Protein AF-A0A7S1FNS2-F1 (afdb_monomer_lite)

Structure (mmCIF, N/CA/C/O backbone):
data_AF-A0A7S1FNS2-F1
#
_entry.id   AF-A0A7S1FNS2-F1
#
loop_
_atom_site.group_PDB
_atom_site.id
_atom_site.type_symbol
_atom_site.label_atom_id
_atom_site.label_alt_id
_atom_site.label_comp_id
_atom_site.label_asym_id
_atom_site.label_entity_id
_atom_site.label_seq_id
_atom_site.pdbx_PDB_ins_code
_atom_site.Cartn_x
_atom_site.Cartn_y
_atom_site.Cartn_z
_atom_site.occupancy
_atom_site.B_iso_or_equiv
_atom_site.auth_seq_id
_atom_site.auth_comp_id
_atom_site.auth_asym_id
_atom_site.auth_atom_id
_atom_site.pdbx_PDB_model_num
ATOM 1 N N . ASP A 1 1 ? -1.486 2.091 17.356 1.00 83.44 1 ASP A N 1
ATOM 2 C CA . ASP A 1 1 ? -1.510 3.526 17.688 1.00 83.44 1 ASP A CA 1
ATOM 3 C C . ASP A 1 1 ? -1.729 4.315 16.401 1.00 83.44 1 ASP A C 1
ATOM 5 O O . ASP A 1 1 ? -0.998 4.092 15.438 1.00 83.44 1 ASP A O 1
ATOM 9 N N . ASN A 1 2 ? -2.752 5.172 16.357 1.00 85.38 2 ASN A N 1
ATOM 10 C CA . ASN A 1 2 ? -3.102 5.936 15.156 1.00 85.38 2 ASN A CA 1
ATOM 11 C C . ASN A 1 2 ? -2.041 6.983 14.785 1.00 85.38 2 ASN A C 1
ATOM 13 O O . ASN A 1 2 ? -1.811 7.200 13.601 1.00 85.38 2 ASN A O 1
ATOM 17 N N . LYS A 1 3 ? -1.324 7.559 15.760 1.00 89.00 3 LYS A N 1
ATOM 18 C CA . LYS A 1 3 ? -0.229 8.505 15.494 1.00 89.00 3 LYS A CA 1
ATOM 19 C C . LYS A 1 3 ? 0.968 7.808 14.856 1.00 89.00 3 LYS A C 1
ATOM 21 O O . LYS A 1 3 ? 1.589 8.353 13.949 1.00 89.00 3 LYS A O 1
ATOM 26 N N . ILE A 1 4 ? 1.269 6.582 15.294 1.00 91.50 4 ILE A N 1
ATOM 27 C CA . ILE A 1 4 ? 2.322 5.764 14.670 1.00 91.50 4 ILE A CA 1
ATOM 28 C C . ILE A 1 4 ? 1.951 5.451 13.221 1.00 91.50 4 ILE A C 1
ATOM 30 O O . ILE A 1 4 ? 2.802 5.569 12.341 1.00 91.50 4 ILE A O 1
ATOM 34 N N . LYS A 1 5 ? 0.692 5.086 12.951 1.00 92.94 5 LYS A N 1
ATOM 35 C CA . LYS A 1 5 ? 0.226 4.815 11.585 1.00 92.94 5 LYS A CA 1
ATOM 36 C C . LYS A 1 5 ? 0.307 6.048 10.688 1.00 92.94 5 LYS A C 1
ATOM 38 O O . LYS A 1 5 ? 0.829 5.941 9.583 1.00 92.94 5 LYS A O 1
ATOM 43 N N . GLU A 1 6 ? -0.135 7.204 11.175 1.00 94.25 6 GLU A N 1
ATOM 44 C CA . GLU A 1 6 ? -0.059 8.468 10.438 1.00 94.25 6 GLU A CA 1
ATOM 45 C C . GLU A 1 6 ? 1.391 8.843 10.104 1.00 94.25 6 GLU A C 1
ATOM 47 O O . GLU A 1 6 ? 1.722 9.064 8.938 1.00 94.25 6 GLU A O 1
ATOM 52 N N . GLY A 1 7 ? 2.283 8.825 11.103 1.00 96.38 7 GLY A N 1
ATOM 53 C CA . GLY A 1 7 ? 3.707 9.102 10.904 1.00 96.38 7 GLY A CA 1
ATOM 54 C C . GLY A 1 7 ? 4.382 8.098 9.964 1.00 96.38 7 GLY A C 1
ATOM 55 O O . GLY A 1 7 ? 5.207 8.482 9.132 1.00 96.38 7 GLY A O 1
ATOM 56 N N . SER A 1 8 ? 3.994 6.822 10.036 1.00 96.06 8 SER A N 1
ATOM 57 C CA . SER A 1 8 ? 4.508 5.773 9.147 1.00 96.06 8 SER A CA 1
ATOM 58 C C . SER A 1 8 ? 4.049 5.981 7.704 1.00 96.06 8 SER A C 1
ATOM 60 O O . SER A 1 8 ? 4.872 5.957 6.792 1.00 96.06 8 SER A O 1
ATOM 62 N N . ALA A 1 9 ? 2.755 6.236 7.489 1.00 97.62 9 ALA A N 1
ATOM 63 C CA . ALA A 1 9 ? 2.196 6.506 6.166 1.00 97.62 9 ALA A CA 1
ATOM 64 C C . ALA A 1 9 ? 2.847 7.742 5.529 1.00 97.62 9 ALA A C 1
ATOM 66 O O . ALA A 1 9 ? 3.266 7.690 4.374 1.00 97.62 9 ALA A O 1
ATOM 67 N N . MET A 1 10 ? 3.012 8.818 6.303 1.00 98.19 10 MET A N 1
ATOM 68 C CA . MET A 1 10 ? 3.697 10.034 5.858 1.00 98.19 10 MET A CA 1
ATOM 69 C C . MET A 1 10 ? 5.165 9.766 5.496 1.00 98.19 10 MET A C 1
ATOM 71 O O . MET A 1 10 ? 5.657 10.232 4.471 1.00 98.19 10 MET A O 1
ATOM 75 N N . THR A 1 11 ? 5.870 8.966 6.300 1.00 98.38 11 THR A N 1
ATOM 76 C CA . THR A 1 11 ? 7.267 8.594 6.027 1.00 98.38 11 THR A CA 1
ATOM 77 C C . THR A 1 11 ? 7.390 7.817 4.719 1.00 98.38 11 THR A C 1
ATOM 79 O O . THR A 1 11 ? 8.235 8.143 3.885 1.00 98.38 11 THR A O 1
ATOM 82 N N . PHE A 1 12 ? 6.530 6.821 4.494 1.00 98.31 12 PHE A N 1
ATOM 83 C CA . PHE A 1 12 ? 6.551 6.047 3.253 1.00 98.31 12 PHE A CA 1
ATOM 84 C C . PHE A 1 12 ? 6.120 6.862 2.035 1.00 98.31 12 PHE A C 1
ATOM 86 O O . PHE A 1 12 ? 6.704 6.678 0.970 1.00 98.31 12 PHE A O 1
ATOM 93 N N . LEU A 1 13 ? 5.181 7.800 2.183 1.00 98.44 13 LEU A N 1
ATOM 94 C CA . LEU A 1 13 ? 4.841 8.753 1.126 1.00 98.44 13 LEU A CA 1
ATOM 95 C C . LEU A 1 13 ? 6.057 9.598 0.723 1.00 98.44 13 LEU A C 1
ATOM 97 O O . LEU A 1 13 ? 6.376 9.704 -0.465 1.00 98.44 13 LEU A O 1
ATOM 101 N N . ASN A 1 14 ? 6.769 10.153 1.705 1.00 98.44 14 ASN A N 1
ATOM 102 C CA . ASN A 1 14 ? 7.963 10.961 1.462 1.00 98.44 14 ASN A CA 1
ATOM 103 C C . ASN A 1 14 ? 9.062 10.142 0.776 1.00 98.44 14 ASN A C 1
ATOM 105 O O . ASN A 1 14 ? 9.634 10.587 -0.218 1.00 98.44 14 ASN A O 1
ATOM 109 N N . LEU A 1 15 ? 9.321 8.918 1.246 1.00 98.19 15 LEU A N 1
ATOM 110 C CA . LEU A 1 15 ? 10.311 8.039 0.625 1.00 98.19 15 LEU A CA 1
ATOM 111 C C . LEU A 1 15 ? 9.914 7.660 -0.807 1.00 98.19 15 LEU A C 1
ATOM 113 O O . LEU A 1 15 ? 10.752 7.759 -1.701 1.00 98.19 15 LEU A O 1
ATOM 117 N N . ALA A 1 16 ? 8.655 7.281 -1.043 1.00 97.75 16 ALA A N 1
ATOM 118 C CA . ALA A 1 16 ? 8.153 6.873 -2.358 1.00 97.75 16 ALA A CA 1
ATOM 119 C C . ALA A 1 16 ? 8.067 8.032 -3.367 1.00 97.75 16 ALA A C 1
ATOM 121 O O . ALA A 1 16 ? 8.033 7.800 -4.579 1.00 97.75 16 ALA A O 1
ATOM 122 N N . SER A 1 17 ? 8.060 9.281 -2.892 1.00 97.50 17 SER A N 1
ATOM 123 C CA . SER A 1 17 ? 8.115 10.461 -3.761 1.00 97.50 17 SER A CA 1
ATOM 124 C C . SER A 1 17 ? 9.396 10.485 -4.604 1.00 97.50 17 SER A C 1
ATOM 126 O O . SER A 1 17 ? 9.335 10.858 -5.777 1.00 97.50 17 SER A O 1
ATOM 128 N N . SER A 1 18 ? 10.520 9.986 -4.071 1.00 97.06 18 SER A N 1
ATOM 129 C CA . SER A 1 18 ? 11.739 9.759 -4.857 1.00 97.06 18 SER A CA 1
ATOM 130 C C . SER A 1 18 ? 11.608 8.512 -5.732 1.00 97.06 18 SER A C 1
ATOM 132 O O . SER A 1 18 ? 11.310 7.422 -5.241 1.00 97.06 18 SER A O 1
ATOM 134 N N . PHE A 1 19 ? 11.866 8.658 -7.034 1.00 95.50 19 PHE A N 1
ATOM 135 C CA . PHE A 1 19 ? 11.756 7.558 -7.993 1.00 95.50 19 PHE A CA 1
ATOM 136 C C . PHE A 1 19 ? 12.732 6.409 -7.701 1.00 95.50 19 PHE A C 1
ATOM 138 O O . PHE A 1 19 ? 12.381 5.253 -7.923 1.00 95.50 19 PHE A O 1
ATOM 145 N N . GLU A 1 20 ? 13.906 6.711 -7.141 1.00 96.56 20 GLU A N 1
ATOM 146 C CA . GLU A 1 20 ? 14.958 5.739 -6.805 1.00 96.56 20 GLU A CA 1
ATOM 147 C C . GLU A 1 20 ? 14.532 4.783 -5.684 1.00 96.56 20 GLU A C 1
ATOM 149 O O . GLU A 1 20 ? 14.937 3.623 -5.648 1.00 96.56 20 GLU A O 1
ATOM 154 N N . ASN A 1 21 ? 13.658 5.245 -4.787 1.00 97.50 21 ASN A N 1
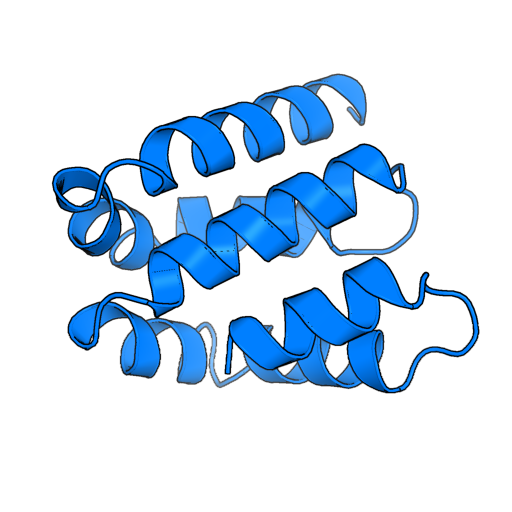ATOM 155 C CA . ASN A 1 21 ? 13.198 4.456 -3.648 1.00 97.50 21 ASN A CA 1
ATOM 156 C C . ASN A 1 21 ? 12.036 3.523 -4.004 1.00 97.50 21 ASN A C 1
ATOM 158 O O . ASN A 1 21 ? 11.816 2.528 -3.311 1.00 97.50 21 ASN A O 1
ATOM 162 N N . ARG A 1 22 ? 11.269 3.825 -5.060 1.00 96.50 22 ARG A N 1
ATOM 163 C CA . ARG A 1 22 ? 10.045 3.081 -5.404 1.00 96.50 22 ARG A CA 1
ATOM 164 C C . ARG A 1 22 ? 10.317 1.587 -5.602 1.00 96.50 22 ARG A C 1
ATOM 166 O O . ARG A 1 22 ? 9.629 0.813 -4.934 1.00 96.50 22 ARG A O 1
ATOM 173 N N . PRO A 1 23 ? 11.298 1.143 -6.421 1.00 95.81 23 PRO A N 1
ATOM 174 C CA . PRO A 1 23 ? 11.546 -0.288 -6.633 1.00 95.81 23 PRO A CA 1
ATOM 175 C C . PRO A 1 23 ? 11.880 -1.024 -5.330 1.00 95.81 23 PRO A C 1
ATOM 177 O O . PRO A 1 23 ? 11.418 -2.140 -5.095 1.00 95.81 23 PRO A O 1
ATOM 180 N N . ILE A 1 24 ? 12.634 -0.369 -4.440 1.00 96.44 24 ILE A N 1
ATOM 181 C CA . ILE A 1 24 ? 13.037 -0.925 -3.143 1.00 96.44 24 ILE A CA 1
ATOM 182 C C . ILE A 1 24 ? 11.816 -1.088 -2.234 1.00 96.44 24 ILE A C 1
ATOM 184 O O . ILE A 1 24 ? 11.614 -2.154 -1.651 1.00 96.44 24 ILE A O 1
ATOM 188 N N . LEU A 1 25 ? 10.978 -0.053 -2.131 1.00 97.12 25 LEU A N 1
ATOM 189 C CA . LEU A 1 25 ? 9.792 -0.057 -1.273 1.00 97.12 25 LEU A CA 1
ATOM 190 C C . LEU A 1 25 ? 8.743 -1.075 -1.731 1.00 97.12 25 LEU A C 1
ATOM 192 O O . LEU A 1 25 ? 8.198 -1.796 -0.900 1.00 97.12 25 LEU A O 1
ATOM 196 N N . GLY A 1 26 ? 8.482 -1.183 -3.035 1.00 94.38 26 GLY A N 1
ATOM 197 C CA . GLY A 1 26 ? 7.519 -2.158 -3.559 1.00 94.38 26 GLY A CA 1
ATOM 198 C C . GLY A 1 26 ? 7.994 -3.609 -3.468 1.00 94.38 26 GLY A C 1
ATOM 199 O O . GLY A 1 26 ? 7.174 -4.524 -3.463 1.00 94.38 26 GLY A O 1
ATOM 200 N N . ASN A 1 27 ? 9.302 -3.838 -3.321 1.00 94.12 27 ASN A N 1
ATOM 201 C CA . ASN A 1 27 ? 9.853 -5.164 -3.039 1.00 94.12 27 ASN A CA 1
ATOM 202 C C . ASN A 1 27 ? 9.725 -5.576 -1.560 1.00 94.12 27 ASN A C 1
ATOM 204 O O . ASN A 1 27 ? 10.026 -6.715 -1.203 1.00 94.12 27 ASN A O 1
ATOM 208 N N . ARG A 1 28 ? 9.297 -4.659 -0.684 1.00 95.88 28 ARG A N 1
ATOM 209 C CA . A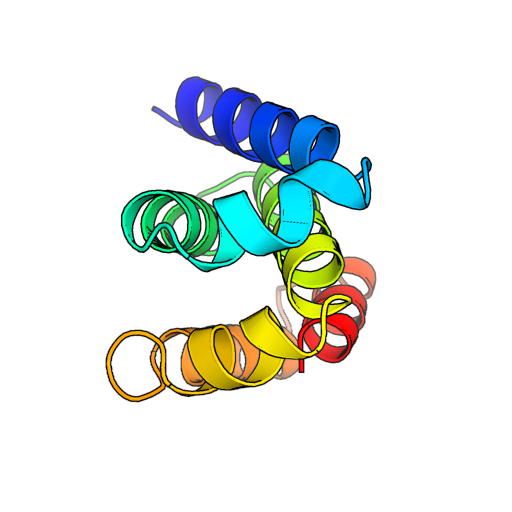RG A 1 28 ? 9.166 -4.894 0.753 1.00 95.88 28 ARG A CA 1
ATOM 210 C C . ARG A 1 28 ? 7.725 -5.191 1.147 1.00 95.88 28 ARG A C 1
ATOM 212 O O . ARG A 1 28 ? 6.906 -4.295 1.339 1.00 95.88 28 ARG A O 1
ATOM 219 N N . ASN A 1 29 ? 7.435 -6.475 1.349 1.00 95.12 29 ASN A N 1
ATOM 220 C CA . ASN A 1 29 ? 6.107 -6.947 1.756 1.00 95.12 29 ASN A CA 1
ATOM 221 C C . ASN A 1 29 ? 5.602 -6.332 3.068 1.00 95.12 29 ASN A C 1
ATOM 223 O O . ASN A 1 29 ? 4.392 -6.217 3.268 1.00 95.12 29 ASN A O 1
ATOM 227 N N . ASP A 1 30 ? 6.512 -5.970 3.967 1.00 96.50 30 ASP A N 1
ATOM 228 C CA . ASP A 1 30 ? 6.202 -5.343 5.245 1.00 96.50 30 ASP A CA 1
ATOM 229 C C . ASP A 1 30 ? 5.838 -3.860 5.093 1.00 96.50 30 ASP A C 1
ATOM 231 O O . ASP A 1 30 ? 4.911 -3.403 5.756 1.00 96.50 30 ASP A O 1
ATOM 235 N N . VAL A 1 31 ? 6.462 -3.137 4.154 1.00 97.12 31 VAL A N 1
ATOM 236 C CA . VAL A 1 31 ? 6.044 -1.773 3.782 1.00 97.12 31 VAL A CA 1
ATOM 237 C C . VAL A 1 31 ? 4.618 -1.798 3.240 1.00 97.12 31 VAL A C 1
ATOM 239 O O . VAL A 1 31 ? 3.754 -1.076 3.737 1.00 97.12 31 VAL A O 1
ATOM 242 N N . VAL A 1 32 ? 4.341 -2.687 2.281 1.00 96.62 32 VAL A N 1
ATOM 243 C CA . VAL A 1 32 ? 2.992 -2.848 1.714 1.00 96.62 32 VAL A CA 1
ATOM 244 C C . VAL A 1 32 ? 1.987 -3.257 2.796 1.00 96.62 32 VAL A C 1
ATOM 246 O O . VAL A 1 32 ? 0.882 -2.724 2.831 1.00 96.62 32 VAL A O 1
ATOM 249 N N . CYS A 1 33 ? 2.380 -4.123 3.738 1.00 96.31 33 CYS A N 1
ATOM 250 C CA . CYS A 1 33 ? 1.534 -4.520 4.867 1.00 96.31 33 CYS A CA 1
ATOM 251 C C . CYS A 1 33 ? 1.154 -3.332 5.759 1.00 96.31 33 CYS A C 1
ATOM 253 O O . CYS A 1 33 ? -0.005 -3.204 6.158 1.00 96.31 33 CYS A O 1
ATOM 255 N N . VAL A 1 34 ? 2.118 -2.470 6.095 1.00 96.31 34 VAL A N 1
ATOM 256 C CA . VAL A 1 34 ? 1.864 -1.285 6.924 1.00 96.31 34 VAL A CA 1
ATOM 257 C C . VAL A 1 34 ? 0.916 -0.338 6.198 1.00 96.31 34 VAL A C 1
ATOM 259 O O . VAL A 1 34 ? -0.086 0.068 6.785 1.00 96.31 34 VAL A O 1
ATOM 262 N N . LEU A 1 35 ? 1.174 -0.051 4.919 1.00 97.31 35 LEU A N 1
ATOM 263 C CA . LEU A 1 35 ? 0.319 0.813 4.102 1.00 97.31 35 LEU A CA 1
ATOM 264 C C . LEU A 1 35 ? -1.107 0.258 3.990 1.00 97.31 35 LEU A C 1
ATOM 266 O O . LEU A 1 35 ? -2.064 1.003 4.181 1.00 97.31 35 LEU A O 1
ATOM 270 N N . LEU A 1 36 ? -1.266 -1.053 3.799 1.00 96.31 36 LEU A N 1
ATOM 271 C CA . LEU A 1 36 ? -2.577 -1.704 3.777 1.00 96.31 36 LEU A CA 1
ATOM 272 C C . LEU A 1 36 ? -3.312 -1.560 5.120 1.00 96.31 36 LEU A C 1
ATOM 274 O O . LEU A 1 36 ? -4.494 -1.230 5.155 1.00 96.31 36 LEU A O 1
ATOM 278 N N . SER A 1 37 ? -2.607 -1.716 6.244 1.00 95.38 37 SER A N 1
ATOM 279 C CA . SER A 1 37 ? -3.185 -1.531 7.587 1.00 95.38 37 SER A CA 1
ATOM 280 C C . SER A 1 37 ? -3.608 -0.083 7.892 1.00 95.38 37 SER A C 1
ATOM 282 O O . SER A 1 37 ? -4.432 0.160 8.787 1.00 95.38 37 SER A O 1
ATOM 284 N N . CYS A 1 38 ? -3.035 0.885 7.168 1.00 96.69 38 CYS A N 1
ATOM 285 C CA . CYS A 1 38 ? -3.404 2.298 7.224 1.00 96.69 38 CYS A CA 1
ATOM 286 C C . CYS A 1 38 ? -4.678 2.599 6.419 1.00 96.69 38 CYS A C 1
ATOM 288 O O . CYS A 1 38 ? -5.378 3.552 6.750 1.00 96.69 38 CYS A O 1
ATOM 290 N N . LEU A 1 39 ? -5.021 1.769 5.428 1.0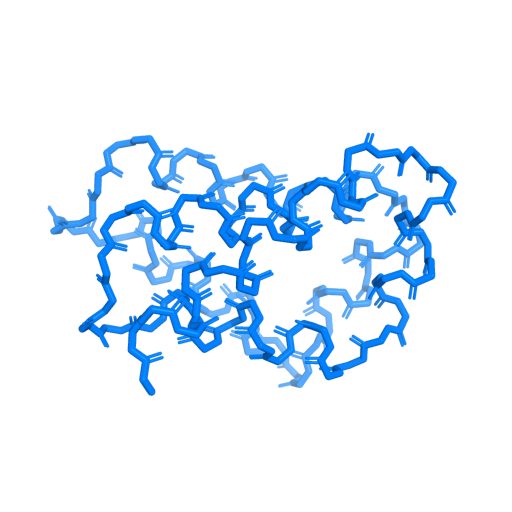0 94.94 39 LEU A N 1
ATOM 291 C CA . LEU A 1 39 ? -6.250 1.892 4.634 1.00 94.94 39 LEU A CA 1
ATOM 292 C C . LEU A 1 39 ? -7.485 1.265 5.298 1.00 94.94 39 LEU A C 1
ATOM 294 O O . LEU A 1 39 ? -8.612 1.583 4.934 1.00 94.94 39 LEU A O 1
ATOM 298 N N . GLN A 1 40 ? -7.289 0.387 6.281 1.00 87.44 40 GLN A N 1
ATOM 299 C CA . GLN A 1 40 ? -8.382 -0.262 7.007 1.00 87.44 40 GLN A CA 1
ATOM 300 C C . GLN A 1 40 ? -9.183 0.725 7.880 1.00 87.44 40 GLN A C 1
ATOM 302 O O . GLN A 1 40 ? -8.718 1.816 8.225 1.00 87.44 40 GLN A O 1
ATOM 307 N N . GLY A 1 41 ? -10.404 0.328 8.253 1.00 77.62 41 GLY A N 1
ATOM 308 C CA . GLY A 1 41 ? -11.325 1.148 9.044 1.00 77.62 41 GLY A CA 1
ATOM 309 C C . GLY A 1 41 ? -10.752 1.606 10.394 1.00 77.62 41 GLY A C 1
ATOM 310 O O . GLY A 1 41 ? -9.981 0.895 11.037 1.00 77.62 41 GLY A O 1
ATOM 311 N N . GLY A 1 42 ? -11.146 2.809 10.826 1.00 81.44 42 GLY A N 1
ATOM 312 C CA . GLY A 1 42 ? -10.765 3.393 12.121 1.00 81.44 42 GLY A CA 1
ATOM 313 C C . GLY A 1 42 ? -9.530 4.306 12.113 1.00 81.44 42 GLY A C 1
ATOM 314 O O . GLY A 1 42 ? -9.217 4.899 13.147 1.00 81.44 42 GLY A O 1
ATOM 315 N N . ASN A 1 43 ? -8.844 4.458 10.974 1.00 91.94 43 ASN A N 1
ATOM 316 C CA . ASN A 1 43 ? -7.772 5.448 10.809 1.00 91.94 43 ASN A CA 1
ATOM 317 C C . ASN A 1 43 ? -8.326 6.798 10.318 1.00 91.94 43 ASN A C 1
ATOM 319 O O . ASN A 1 43 ? -9.390 6.849 9.699 1.00 91.94 43 ASN A O 1
ATOM 323 N N . SER A 1 44 ? -7.589 7.884 10.577 1.00 92.75 44 SER A N 1
ATOM 324 C CA . SER A 1 44 ? -7.933 9.216 10.069 1.00 92.75 44 SER A CA 1
ATOM 325 C C . SER A 1 44 ? -7.866 9.276 8.543 1.00 92.75 44 SER A C 1
ATOM 327 O O . SER A 1 44 ? -7.092 8.545 7.920 1.00 92.75 44 SER A O 1
ATOM 329 N N . GLU A 1 45 ? -8.609 10.214 7.956 1.00 92.44 45 GLU A N 1
ATOM 330 C CA . GLU A 1 45 ? -8.545 10.496 6.518 1.00 92.44 45 GLU A CA 1
ATOM 331 C C . GLU A 1 45 ? -7.107 10.799 6.070 1.00 92.44 45 GLU A C 1
ATOM 333 O O . GLU A 1 45 ? -6.623 10.208 5.111 1.00 92.44 45 GLU A O 1
ATOM 338 N N . SER A 1 46 ? -6.371 11.615 6.839 1.00 93.50 46 SER A N 1
ATOM 339 C CA . SER A 1 46 ? -4.959 11.935 6.570 1.00 93.50 46 SER A CA 1
ATOM 340 C C . SER A 1 46 ? -4.073 10.689 6.478 1.00 93.50 46 SER A C 1
ATOM 342 O O . SER A 1 46 ? -3.216 10.587 5.601 1.00 93.50 46 SER A O 1
ATOM 344 N N . THR A 1 47 ? -4.293 9.711 7.360 1.00 96.69 47 THR A N 1
ATOM 345 C CA . THR A 1 47 ? -3.537 8.454 7.369 1.00 96.69 47 THR A CA 1
ATOM 346 C C . THR A 1 47 ? -3.826 7.638 6.114 1.00 96.69 47 THR A C 1
ATOM 348 O O . THR A 1 47 ? -2.892 7.119 5.497 1.00 96.69 47 THR A O 1
ATOM 351 N N . LYS A 1 48 ? -5.101 7.542 5.720 1.00 96.81 48 LYS A N 1
ATOM 352 C CA . LYS A 1 48 ? -5.509 6.818 4.513 1.00 96.81 48 LYS A CA 1
ATOM 353 C C . LYS A 1 48 ? -4.981 7.496 3.251 1.00 96.81 48 LYS A C 1
ATOM 355 O O . LYS A 1 48 ? -4.406 6.813 2.408 1.00 96.81 48 LYS A O 1
ATOM 360 N N . GLU A 1 49 ? -5.101 8.821 3.149 1.00 95.75 49 GLU A N 1
ATOM 361 C CA . GLU A 1 49 ? -4.602 9.599 2.008 1.00 95.75 49 GLU A CA 1
ATOM 362 C C . GLU A 1 49 ? -3.085 9.450 1.839 1.00 95.75 49 GLU A C 1
ATOM 364 O O . GLU A 1 49 ? -2.593 9.190 0.740 1.00 95.75 49 GLU A O 1
ATOM 369 N N . ASN A 1 50 ? -2.325 9.544 2.932 1.00 97.38 50 ASN A N 1
ATOM 370 C CA . ASN A 1 50 ? -0.880 9.340 2.873 1.00 97.38 50 ASN A CA 1
ATOM 371 C C . ASN A 1 50 ? -0.532 7.917 2.423 1.00 97.38 50 ASN A C 1
ATOM 373 O O . ASN A 1 50 ? 0.364 7.726 1.598 1.00 97.38 50 ASN A O 1
ATOM 377 N N . ALA A 1 51 ? -1.255 6.918 2.931 1.00 98.06 51 ALA A N 1
ATOM 378 C CA . ALA A 1 51 ? -1.005 5.527 2.591 1.00 98.06 51 ALA A CA 1
ATOM 379 C C . ALA A 1 51 ? -1.325 5.216 1.122 1.00 98.06 51 ALA A C 1
ATOM 381 O O . ALA A 1 51 ? -0.517 4.577 0.445 1.00 98.06 51 ALA A O 1
ATOM 382 N N . ILE A 1 52 ? -2.463 5.693 0.610 1.00 98.00 52 ILE A N 1
ATOM 383 C CA . ILE A 1 52 ? -2.865 5.437 -0.776 1.00 98.00 52 ILE A CA 1
ATOM 384 C C . ILE A 1 52 ? -1.941 6.146 -1.768 1.00 98.00 52 ILE A C 1
ATOM 386 O O . ILE A 1 52 ? -1.538 5.549 -2.763 1.00 98.00 52 ILE A O 1
ATOM 390 N N . ARG A 1 53 ? -1.507 7.376 -1.464 1.00 97.75 53 ARG A N 1
ATOM 391 C CA . ARG A 1 53 ? -0.553 8.111 -2.305 1.00 97.75 53 ARG A CA 1
ATOM 392 C C . ARG A 1 53 ? 0.827 7.469 -2.290 1.00 97.75 53 ARG A C 1
ATOM 394 O O . ARG A 1 53 ? 1.485 7.417 -3.325 1.00 97.75 53 ARG A O 1
ATOM 401 N N . ALA A 1 54 ? 1.260 6.928 -1.149 1.00 98.06 54 ALA A N 1
ATOM 402 C CA . ALA A 1 54 ? 2.489 6.146 -1.083 1.00 98.06 54 ALA A CA 1
ATOM 403 C C . ALA A 1 54 ? 2.398 4.903 -1.981 1.00 98.06 54 ALA A C 1
ATOM 405 O O . ALA A 1 54 ? 3.315 4.650 -2.760 1.00 98.06 54 ALA A O 1
ATOM 406 N N . LEU A 1 55 ? 1.281 4.166 -1.931 1.00 98.06 55 LEU A N 1
ATOM 407 C CA . LEU A 1 55 ? 1.037 3.016 -2.808 1.00 98.06 55 LEU A CA 1
ATOM 408 C C . LEU A 1 55 ? 1.003 3.411 -4.289 1.00 98.06 55 LEU A C 1
ATOM 410 O O . LEU A 1 55 ? 1.609 2.711 -5.094 1.00 98.06 55 LEU A O 1
ATOM 414 N N . GLY A 1 56 ? 0.382 4.540 -4.642 1.00 97.62 56 GLY A N 1
ATOM 415 C CA . GLY A 1 56 ? 0.362 5.060 -6.015 1.00 97.62 56 GLY A CA 1
ATOM 416 C C . GLY A 1 56 ? 1.754 5.451 -6.518 1.00 97.62 56 GLY A C 1
ATOM 417 O O . GLY A 1 56 ? 2.153 5.119 -7.632 1.00 97.62 56 GLY A O 1
ATOM 418 N N . ASN A 1 57 ? 2.569 6.073 -5.666 1.00 97.50 57 ASN A N 1
ATOM 419 C CA . ASN A 1 57 ? 3.965 6.344 -5.997 1.00 97.50 57 ASN A CA 1
ATOM 420 C C . ASN A 1 57 ? 4.766 5.048 -6.182 1.00 97.50 57 ASN A C 1
ATOM 422 O O . ASN A 1 57 ? 5.570 4.950 -7.106 1.00 97.50 57 ASN A O 1
ATOM 426 N N . ILE A 1 58 ? 4.554 4.041 -5.332 1.00 97.38 58 ILE A N 1
ATOM 427 C CA . ILE A 1 58 ? 5.215 2.738 -5.463 1.00 97.38 58 ILE A CA 1
ATOM 428 C C . ILE A 1 58 ? 4.773 2.042 -6.762 1.00 97.38 58 ILE A C 1
ATOM 430 O O . ILE A 1 58 ? 5.636 1.510 -7.464 1.00 97.38 58 ILE A O 1
ATOM 434 N N . SER A 1 59 ? 3.480 2.072 -7.111 1.00 97.19 59 SER A N 1
ATOM 435 C CA . SER A 1 59 ? 2.918 1.431 -8.313 1.00 97.19 59 SER A CA 1
ATOM 436 C C . SER A 1 59 ? 3.311 2.121 -9.620 1.00 97.19 59 SER A C 1
ATOM 438 O O . SER A 1 59 ? 3.343 1.469 -10.664 1.00 97.19 59 SER A O 1
ATOM 440 N N . ALA A 1 60 ? 3.694 3.402 -9.571 1.00 95.25 60 ALA A N 1
ATOM 441 C CA . ALA A 1 60 ? 4.218 4.137 -10.723 1.00 95.25 60 ALA A CA 1
ATOM 442 C C . ALA A 1 60 ? 5.514 3.526 -11.299 1.00 95.25 60 ALA A C 1
ATOM 444 O O . ALA A 1 60 ? 5.904 3.847 -12.421 1.00 95.25 60 ALA A O 1
ATOM 445 N N . CYS A 1 61 ? 6.195 2.648 -10.554 1.00 93.31 61 CYS A N 1
ATOM 446 C CA . CYS A 1 61 ? 7.270 1.813 -11.079 1.00 93.31 61 CYS A CA 1
ATOM 447 C C . CYS A 1 61 ? 6.701 0.510 -11.670 1.00 93.31 61 CYS A C 1
ATOM 449 O O . CYS A 1 61 ? 6.039 -0.260 -10.971 1.00 93.31 61 CYS A O 1
ATOM 451 N N . ALA A 1 62 ? 7.023 0.222 -12.936 1.00 90.56 62 ALA A N 1
ATOM 452 C CA . ALA A 1 62 ? 6.515 -0.953 -13.652 1.00 90.56 62 ALA A CA 1
ATOM 453 C C . ALA A 1 62 ? 6.794 -2.286 -12.928 1.00 90.56 62 ALA A C 1
ATOM 455 O O . ALA A 1 62 ? 5.927 -3.158 -12.887 1.00 90.56 62 ALA A O 1
ATOM 456 N N . GLU A 1 63 ? 7.965 -2.428 -12.300 1.00 91.25 63 GLU A N 1
ATOM 457 C CA . GLU A 1 63 ? 8.346 -3.635 -11.549 1.00 91.25 63 GLU A CA 1
ATOM 458 C C . GLU A 1 63 ? 7.462 -3.883 -10.322 1.00 91.25 63 GLU A C 1
ATOM 460 O O . GLU A 1 63 ? 7.220 -5.028 -9.934 1.00 91.25 63 GLU A O 1
ATOM 465 N N . ASN A 1 64 ? 6.972 -2.813 -9.700 1.00 95.44 64 ASN A N 1
ATOM 466 C CA . ASN A 1 64 ? 6.132 -2.903 -8.515 1.00 95.44 64 ASN A CA 1
ATOM 467 C C . ASN A 1 64 ? 4.673 -3.142 -8.858 1.00 95.44 64 ASN A C 1
ATOM 469 O O . ASN A 1 64 ? 3.964 -3.737 -8.052 1.00 95.44 64 ASN A O 1
ATOM 473 N N . LYS A 1 65 ? 4.223 -2.706 -10.036 1.00 92.38 65 LYS A N 1
ATOM 474 C CA . LYS A 1 65 ? 2.821 -2.812 -10.437 1.00 92.38 65 LYS A CA 1
ATOM 475 C C . LYS A 1 65 ? 2.320 -4.259 -10.375 1.00 92.38 65 LYS A C 1
A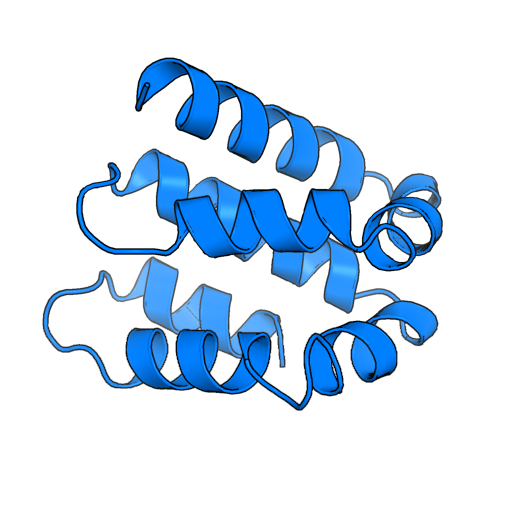TOM 477 O O . LYS A 1 65 ? 1.312 -4.535 -9.732 1.00 92.38 65 LYS A O 1
ATOM 482 N N . LEU A 1 66 ? 3.085 -5.203 -10.931 1.00 90.88 66 LEU A N 1
ATOM 483 C CA . LEU A 1 66 ? 2.760 -6.636 -10.860 1.00 90.88 66 LEU A CA 1
ATOM 484 C C . LEU A 1 66 ? 2.890 -7.210 -9.441 1.00 90.88 66 LEU A C 1
ATOM 486 O O . LEU A 1 66 ? 2.080 -8.042 -9.034 1.00 90.88 66 LEU A O 1
ATOM 490 N N . LYS A 1 67 ? 3.883 -6.763 -8.663 1.00 93.44 67 LYS A N 1
ATOM 491 C CA . LYS A 1 67 ? 4.076 -7.225 -7.277 1.00 93.44 67 LYS A CA 1
ATOM 492 C C . LYS A 1 67 ? 2.914 -6.814 -6.380 1.00 93.44 67 LYS A C 1
ATOM 494 O O . LYS A 1 67 ? 2.413 -7.636 -5.621 1.00 93.44 67 LYS A O 1
ATOM 499 N N . LEU A 1 68 ? 2.478 -5.562 -6.492 1.00 95.19 68 LEU A N 1
ATOM 500 C CA . LEU A 1 68 ? 1.329 -5.022 -5.774 1.00 95.19 68 LEU A CA 1
ATOM 501 C C . LEU A 1 68 ? 0.038 -5.725 -6.200 1.00 95.19 68 LEU A C 1
ATOM 503 O O . LEU A 1 68 ? -0.744 -6.116 -5.338 1.00 95.19 68 LEU A O 1
ATOM 507 N N . PHE A 1 69 ? -0.143 -5.980 -7.499 1.00 94.06 69 PHE A N 1
ATOM 508 C CA . PHE A 1 69 ? -1.296 -6.726 -8.008 1.00 94.06 69 PHE A CA 1
ATOM 509 C C . PHE A 1 69 ? -1.396 -8.140 -7.408 1.00 94.06 69 PHE A C 1
ATOM 511 O O . PHE A 1 69 ? -2.470 -8.579 -7.008 1.00 94.06 69 PHE A O 1
ATOM 518 N N . HIS A 1 70 ? -0.271 -8.849 -7.286 1.00 94.00 70 HIS A N 1
ATOM 519 C CA . HIS A 1 70 ? -0.231 -10.197 -6.707 1.00 94.00 70 HIS A CA 1
ATOM 520 C C . HIS A 1 70 ? -0.026 -10.227 -5.186 1.00 94.00 70 HIS A C 1
ATOM 522 O O . HIS A 1 70 ? 0.042 -11.318 -4.602 1.00 94.00 70 HIS A O 1
ATOM 528 N N . TYR A 1 71 ? 0.067 -9.067 -4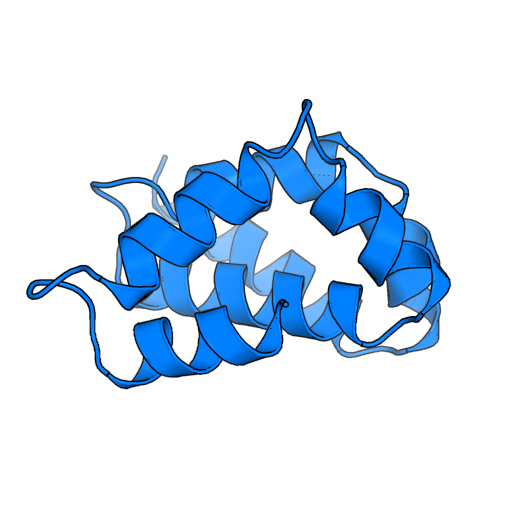.525 1.00 95.94 71 TYR A N 1
ATOM 529 C CA . TYR A 1 71 ? 0.347 -8.985 -3.096 1.00 95.94 71 TYR A CA 1
ATOM 530 C C . TYR A 1 71 ? -0.676 -9.803 -2.309 1.00 95.94 71 TYR A C 1
ATOM 532 O O . TYR A 1 71 ? -1.880 -9.576 -2.416 1.00 95.94 71 TYR A O 1
ATOM 540 N N . ARG A 1 72 ? -0.183 -10.795 -1.554 1.00 95.19 72 ARG A N 1
ATOM 541 C CA . ARG A 1 72 ? -0.997 -11.733 -0.763 1.00 95.19 72 ARG A CA 1
ATOM 542 C C . ARG A 1 72 ? -2.209 -12.281 -1.527 1.00 95.19 72 ARG A C 1
ATOM 544 O O . ARG A 1 72 ? -3.320 -12.311 -1.013 1.00 95.19 72 ARG A O 1
ATOM 551 N N . LYS A 1 73 ? -1.975 -12.751 -2.757 1.00 94.38 73 LYS A N 1
ATOM 552 C CA . LYS A 1 73 ? -3.012 -13.313 -3.641 1.00 94.38 73 LYS A CA 1
ATOM 553 C C . LYS A 1 73 ? -4.112 -12.307 -4.023 1.00 94.38 73 LYS A C 1
ATOM 555 O O . LYS A 1 73 ? -5.234 -12.723 -4.276 1.00 94.38 73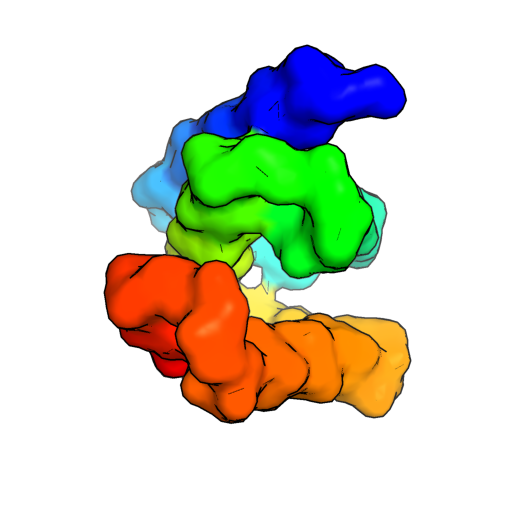 LYS A O 1
ATOM 560 N N . GLY A 1 74 ? -3.777 -11.018 -4.102 1.00 94.06 74 GLY A N 1
ATOM 561 C CA . GLY A 1 74 ? -4.698 -9.965 -4.540 1.00 94.06 74 GLY A CA 1
ATOM 562 C C . GLY A 1 74 ? -5.345 -9.164 -3.410 1.00 94.06 74 GLY A C 1
ATOM 563 O O . GLY A 1 74 ? -6.142 -8.283 -3.705 1.00 94.06 74 GLY A O 1
ATOM 564 N N . GLU A 1 75 ? -4.963 -9.382 -2.144 1.00 95.81 75 GLU A N 1
ATOM 565 C CA . GLU A 1 75 ? -5.537 -8.669 -0.986 1.00 95.81 75 GLU A CA 1
ATOM 566 C C . GLU A 1 75 ? -5.492 -7.141 -1.160 1.00 95.81 75 GLU A C 1
ATOM 568 O O . GLU A 1 75 ? -6.439 -6.436 -0.816 1.00 95.81 75 GLU A O 1
ATOM 573 N N . LEU A 1 76 ? -4.401 -6.612 -1.728 1.00 95.50 76 LEU A N 1
ATOM 574 C CA . LEU A 1 76 ? -4.300 -5.178 -1.996 1.00 95.50 76 LEU A CA 1
ATOM 575 C C . LEU A 1 76 ? -5.355 -4.718 -3.011 1.00 95.50 76 LEU A C 1
ATOM 577 O O . LEU A 1 76 ? -5.984 -3.686 -2.802 1.00 95.50 76 LEU A O 1
ATOM 581 N N . VAL A 1 77 ? -5.568 -5.479 -4.085 1.00 95.56 77 VAL A N 1
ATOM 582 C CA . VAL A 1 77 ? -6.564 -5.158 -5.116 1.00 95.56 77 VAL A CA 1
ATOM 583 C C . VAL A 1 77 ? -7.970 -5.170 -4.518 1.00 95.56 77 VAL A C 1
ATOM 585 O O . VAL A 1 77 ? -8.738 -4.243 -4.771 1.00 95.56 77 VAL A O 1
ATOM 588 N N . ASP A 1 78 ? -8.279 -6.142 -3.660 1.00 95.56 78 ASP A N 1
ATOM 589 C CA . ASP A 1 78 ? -9.572 -6.227 -2.975 1.00 95.56 78 ASP A CA 1
ATOM 590 C C . ASP A 1 78 ? -9.829 -5.000 -2.086 1.00 95.56 78 ASP A C 1
ATOM 592 O O . ASP A 1 78 ? -10.917 -4.418 -2.116 1.00 95.56 78 ASP A O 1
ATOM 596 N N . VAL A 1 79 ? -8.816 -4.545 -1.338 1.00 95.50 79 VAL A N 1
ATOM 597 C CA . VAL A 1 79 ? -8.923 -3.329 -0.514 1.00 95.50 79 VAL A CA 1
ATOM 598 C C . VAL A 1 79 ? -9.105 -2.080 -1.378 1.00 95.50 79 VAL A C 1
ATOM 600 O O . VAL A 1 79 ? -9.946 -1.240 -1.059 1.00 95.50 79 VAL A O 1
ATOM 603 N N . LEU A 1 80 ? -8.370 -1.956 -2.487 1.00 95.44 80 LEU A N 1
ATOM 604 C CA . LEU A 1 80 ? -8.522 -0.831 -3.417 1.00 95.44 80 LEU A CA 1
ATOM 605 C C . LEU A 1 80 ? -9.934 -0.793 -4.018 1.00 95.44 80 LEU A C 1
ATOM 607 O O . LEU A 1 80 ? -10.561 0.266 -4.036 1.00 95.44 80 LEU A O 1
ATOM 611 N N . LEU A 1 81 ? -10.467 -1.943 -4.442 1.00 95.44 81 LEU A N 1
ATOM 612 C CA . LEU A 1 81 ? -11.841 -2.075 -4.939 1.00 95.44 81 LEU A CA 1
ATOM 613 C C . LEU A 1 81 ? -12.865 -1.689 -3.869 1.00 95.44 81 LEU A C 1
ATOM 615 O O . LEU A 1 81 ? -13.782 -0.915 -4.149 1.00 95.44 81 LEU A O 1
ATOM 619 N N . SER A 1 82 ? -12.673 -2.145 -2.630 1.00 94.50 82 SER A N 1
ATOM 620 C CA . SER A 1 82 ? -13.537 -1.773 -1.508 1.00 94.50 82 SER A CA 1
ATOM 621 C C . SER A 1 82 ? -13.547 -0.265 -1.253 1.00 94.50 82 SER A C 1
ATOM 623 O O . SER A 1 82 ? -14.610 0.283 -0.975 1.00 94.50 82 SER A O 1
ATOM 625 N N . ILE A 1 83 ? -12.398 0.414 -1.345 1.00 94.25 83 ILE A N 1
ATOM 626 C CA . ILE A 1 83 ? -12.320 1.874 -1.187 1.00 94.25 83 ILE A CA 1
ATOM 627 C C . ILE A 1 83 ? -13.063 2.560 -2.332 1.00 94.25 83 ILE A C 1
ATOM 629 O O . ILE A 1 83 ? -13.900 3.420 -2.082 1.00 94.25 83 ILE A O 1
ATOM 633 N N . MET A 1 84 ? -12.808 2.160 -3.582 1.00 93.88 84 MET A N 1
ATOM 634 C CA . MET A 1 84 ? -13.436 2.760 -4.767 1.00 93.88 84 MET A CA 1
ATOM 635 C C . MET A 1 84 ? -14.966 2.657 -4.751 1.00 93.88 84 MET A C 1
ATOM 637 O O . MET A 1 84 ? -15.651 3.598 -5.171 1.00 93.88 84 MET A O 1
ATOM 641 N N . CYS A 1 85 ? -15.493 1.535 -4.262 1.00 92.69 85 CYS A N 1
ATOM 642 C CA . CYS A 1 85 ? -16.925 1.273 -4.148 1.00 92.69 85 CYS A CA 1
ATOM 643 C C . CYS A 1 85 ? -17.552 1.806 -2.852 1.00 92.69 85 CYS A C 1
ATOM 645 O O . CYS A 1 85 ? -18.772 1.755 -2.721 1.00 92.69 85 CYS A O 1
ATOM 647 N N . SER A 1 86 ? -16.762 2.316 -1.906 1.00 90.81 86 SER A N 1
ATOM 648 C CA . SER A 1 86 ? -17.294 2.830 -0.647 1.00 90.81 86 SER A CA 1
ATOM 649 C C . SER A 1 86 ? -17.997 4.175 -0.834 1.00 90.81 86 SER A C 1
ATOM 651 O O . SER A 1 86 ? -17.461 5.104 -1.441 1.00 90.81 86 SER A O 1
ATOM 653 N N . GLU A 1 87 ? -19.193 4.293 -0.260 1.00 89.62 87 GLU A N 1
ATOM 654 C CA . GLU A 1 87 ? -19.953 5.547 -0.191 1.00 89.62 87 GLU A CA 1
ATOM 655 C C . GLU A 1 87 ? -19.483 6.456 0.953 1.00 89.62 87 GLU A C 1
ATOM 657 O O . GLU A 1 87 ? -19.793 7.645 0.965 1.00 89.62 87 GLU A O 1
ATOM 662 N N . THR A 1 88 ? -18.727 5.911 1.911 1.00 89.44 88 THR A N 1
ATOM 663 C CA . THR A 1 88 ? -18.278 6.640 3.106 1.00 89.44 88 THR A CA 1
ATOM 664 C C . THR A 1 88 ? -16.882 7.235 2.960 1.00 89.44 88 THR A C 1
ATOM 666 O O . THR A 1 88 ? -16.511 8.098 3.750 1.00 89.44 88 THR A O 1
ATOM 669 N N . GLU A 1 89 ? -16.088 6.756 2.000 1.00 91.56 89 GLU A N 1
ATOM 670 C CA . GLU A 1 89 ? -14.742 7.275 1.741 1.00 91.56 89 GLU A CA 1
ATOM 671 C C . GLU A 1 89 ? -14.793 8.538 0.872 1.00 91.56 89 GLU A C 1
ATOM 673 O O . GLU A 1 89 ? -15.677 8.714 0.026 1.00 91.56 89 GLU A O 1
ATOM 678 N N . SER A 1 90 ? -13.812 9.422 1.049 1.00 91.81 90 SER A N 1
ATOM 679 C CA . SER A 1 90 ? -13.750 10.670 0.295 1.00 91.81 90 SER A CA 1
ATOM 680 C C . SER A 1 90 ? -13.556 10.440 -1.209 1.00 91.81 90 SER A C 1
ATOM 682 O O . SER A 1 90 ? -12.977 9.454 -1.670 1.00 91.81 90 SER A O 1
ATOM 684 N N . THR A 1 91 ? -14.008 11.403 -2.017 1.00 92.44 91 THR A N 1
ATOM 685 C CA . THR A 1 91 ? -13.805 11.345 -3.475 1.00 92.44 91 THR A CA 1
ATOM 686 C C . THR A 1 91 ? -12.317 11.398 -3.848 1.00 92.44 91 THR A C 1
ATOM 688 O O . THR A 1 91 ? -11.927 10.810 -4.857 1.00 92.44 91 THR A O 1
ATOM 691 N N . SER A 1 92 ? -11.478 12.079 -3.052 1.00 91.56 92 SER A N 1
ATOM 692 C CA . SER A 1 92 ? -10.021 12.086 -3.236 1.00 91.56 92 SER A CA 1
ATOM 693 C C . SER A 1 92 ? -9.441 10.697 -3.013 1.00 91.56 92 SER A C 1
ATOM 695 O O . SER A 1 92 ? -8.772 10.188 -3.907 1.00 91.56 92 SER A O 1
ATOM 697 N N . LEU A 1 93 ? -9.764 10.043 -1.894 1.00 94.06 93 LEU A N 1
ATOM 698 C CA . LEU A 1 93 ? -9.256 8.707 -1.582 1.00 94.06 93 LEU A CA 1
ATOM 699 C C . LEU A 1 93 ? -9.672 7.673 -2.636 1.00 94.06 93 LEU A C 1
ATOM 701 O O . LEU A 1 93 ? -8.853 6.876 -3.092 1.00 94.06 93 LEU A O 1
ATOM 705 N N . ARG A 1 94 ? -10.932 7.726 -3.084 1.00 94.50 94 ARG A N 1
ATOM 706 C CA . ARG A 1 94 ? -11.455 6.867 -4.160 1.00 94.50 94 ARG A CA 1
ATOM 707 C C . ARG A 1 94 ? -10.709 7.063 -5.480 1.00 94.50 94 ARG A C 1
ATOM 709 O O . ARG A 1 94 ? -10.438 6.091 -6.180 1.00 94.50 94 ARG A O 1
ATOM 716 N N . ARG A 1 95 ? -10.358 8.308 -5.819 1.00 93.06 95 ARG A N 1
ATOM 717 C CA . ARG A 1 95 ? -9.561 8.628 -7.013 1.00 93.06 95 ARG A CA 1
ATOM 718 C C . ARG A 1 95 ? -8.120 8.153 -6.871 1.00 93.06 95 ARG A C 1
ATOM 720 O O . ARG A 1 95 ? -7.580 7.580 -7.810 1.00 93.06 95 ARG A O 1
ATOM 727 N N . ASP A 1 96 ? -7.509 8.368 -5.714 1.00 94.12 96 ASP A N 1
ATOM 728 C CA . ASP A 1 96 ? -6.135 7.941 -5.471 1.00 94.12 96 ASP A CA 1
ATOM 729 C C . ASP A 1 96 ? -6.041 6.404 -5.514 1.00 94.12 96 ASP A C 1
ATOM 731 O O . ASP A 1 96 ? -5.073 5.875 -6.055 1.00 94.12 96 ASP A O 1
ATOM 735 N N . ALA A 1 97 ? -7.078 5.673 -5.086 1.00 94.00 97 ALA A N 1
ATOM 736 C CA . ALA A 1 97 ? -7.144 4.217 -5.231 1.00 94.00 97 ALA A CA 1
ATOM 737 C C . ALA A 1 97 ? -7.117 3.742 -6.696 1.00 94.00 97 ALA A C 1
ATOM 739 O O . ALA A 1 97 ? -6.444 2.756 -6.995 1.00 94.00 97 ALA A O 1
ATOM 740 N N . LEU A 1 98 ? -7.752 4.475 -7.622 1.00 90.31 98 LEU A N 1
ATOM 741 C CA . LEU A 1 98 ? -7.651 4.196 -9.063 1.00 90.31 98 LEU A CA 1
ATOM 742 C C . LEU A 1 98 ? -6.218 4.354 -9.581 1.00 90.31 98 LEU A C 1
ATOM 744 O O . LEU A 1 98 ? -5.819 3.629 -10.484 1.00 90.31 98 LEU A O 1
ATOM 748 N N . SER A 1 99 ? -5.445 5.288 -9.019 1.00 89.19 99 SER A N 1
ATOM 749 C CA . SER A 1 99 ? -4.065 5.541 -9.456 1.00 89.19 99 SER A CA 1
ATOM 750 C C . SER A 1 99 ? -3.082 4.433 -9.063 1.00 89.19 99 SER A C 1
ATOM 752 O O . SER A 1 99 ? -1.991 4.349 -9.625 1.00 89.19 99 SER A O 1
ATOM 754 N N . VAL A 1 100 ? -3.455 3.579 -8.102 1.00 93.00 100 VAL A N 1
ATOM 755 C CA . VAL A 1 100 ? -2.618 2.456 -7.662 1.00 93.00 100 VAL A CA 1
ATOM 756 C C . VAL A 1 100 ? -2.671 1.286 -8.656 1.00 93.00 100 VAL A C 1
ATOM 758 O O . VAL A 1 100 ? -1.668 0.581 -8.801 1.00 93.00 100 VAL A O 1
ATOM 761 N N . LEU A 1 101 ? -3.810 1.086 -9.333 1.00 83.56 101 LEU A N 1
ATOM 762 C CA . LEU A 1 101 ? -4.060 -0.011 -10.284 1.00 83.56 101 LEU A CA 1
ATOM 763 C C . LEU A 1 101 ? -3.492 0.254 -11.688 1.00 83.56 101 LEU A C 1
ATOM 765 O O . LEU A 1 101 ? -3.257 -0.734 -12.415 1.00 83.56 101 LEU A O 1
#

InterPro domains:
  IPR000225 Armadillo [PF00514] (29-60)
  IPR011989 Armadillo-like helical [G3DSA:1.25.10.10] (1-101)
  IPR016024 Armadillo-type fold [SSF48371] (2-101)

Secondary structure (DSSP, 8-state):
-HHHHHHHHHHHHHHHHSTTTHHHHHT-HHHHHHHHHHHSTTS-HHHHHHHHHHHHHHHTSHHHHHHHHTGGGGHHHHHHHHHHH-SSS-HHHHHHHHHH-

Sequence (101 aa):
DNKIKEGSAMTFLNLASSFENRPILGNRNDVVCVLLSCLQGGNSESTKENAIRALGNISACAENKLKLFHYRKGELVDVLLSIMCSETESTSLRRDALSVL

Organism: NCBI:txid216773

Radius of gyration: 12.1 Å; chains: 1; bounding box: 35×25×31 Å

pLDDT: mean 94.29, std 3.73, range [77.62, 98.44]

Foldseek 3Di:
DLVVLLVLLQVLLVQLVDLVSLLVQLVDLVSLVSLLVQLDPPHDLSSVLSSLNSLLSSCVDVNSVVSQCCRVHRPNVVSLVCQLPDPPHDPSSNVSSVSND